Protein AF-A0A967B9S0-F1 (afdb_monomer_lite)

pLDDT: mean 87.04, std 10.01, range [45.41, 95.56]

Organism: NCBI:txid2716691

Secondary structure (DSSP, 8-state):
---TT--EEEE--SSSS-EEEEGGGEEEEEE-TTS-EEEEESSSPPEEESS-HHHHHHHTTPPPPP--

Structure (mmCIF, N/CA/C/O backbone):
data_AF-A0A967B9S0-F1
#
_entry.id   AF-A0A967B9S0-F1
#
loop_
_atom_site.group_PDB
_atom_site.id
_atom_site.type_symbol
_atom_site.label_atom_id
_atom_site.label_alt_id
_atom_site.label_comp_id
_atom_site.label_asym_id
_atom_site.label_entity_id
_atom_site.label_seq_id
_atom_site.pdbx_PDB_ins_code
_atom_site.Cartn_x
_atom_site.Cartn_y
_atom_site.Cartn_z
_atom_site.occupancy
_atom_site.B_iso_or_equiv
_atom_site.auth_seq_id
_atom_site.auth_comp_id
_atom_site.auth_asym_id
_atom_site.auth_atom_id
_atom_site.pdbx_PDB_model_num
ATOM 1 N N . MET A 1 1 ? 12.716 1.296 -21.088 1.00 45.41 1 MET A N 1
ATOM 2 C CA . MET A 1 1 ? 11.295 1.165 -21.460 1.00 45.41 1 MET A CA 1
ATOM 3 C C . MET A 1 1 ? 10.537 1.870 -20.357 1.00 45.41 1 MET A C 1
ATOM 5 O O . MET A 1 1 ? 10.663 1.435 -19.221 1.00 45.41 1 MET A O 1
ATOM 9 N N . GLU A 1 2 ? 9.938 3.029 -20.628 1.00 51.31 2 GLU A N 1
ATOM 10 C CA . GLU A 1 2 ? 9.142 3.718 -19.607 1.00 51.31 2 GLU A CA 1
ATOM 11 C C . GLU A 1 2 ? 7.941 2.838 -19.262 1.00 51.31 2 GLU A C 1
ATOM 13 O O . GLU A 1 2 ?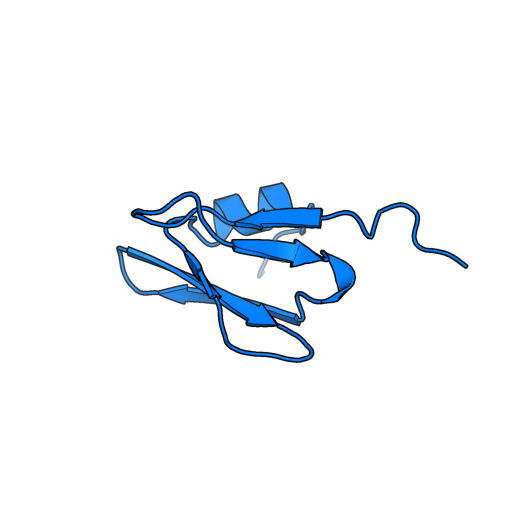 7.188 2.426 -20.145 1.00 51.31 2 GLU A O 1
ATOM 18 N N . ASP A 1 3 ? 7.809 2.488 -17.985 1.00 60.06 3 ASP A N 1
ATOM 19 C CA . ASP A 1 3 ? 6.635 1.783 -17.492 1.00 60.06 3 ASP A CA 1
ATOM 20 C C . ASP A 1 3 ? 5.481 2.788 -17.445 1.00 60.06 3 ASP A C 1
ATOM 22 O O . ASP A 1 3 ? 5.369 3.605 -16.529 1.00 60.06 3 ASP A O 1
ATOM 26 N N . HIS A 1 4 ? 4.636 2.765 -18.475 1.00 57.34 4 HIS A N 1
ATOM 27 C CA . HIS A 1 4 ? 3.493 3.668 -18.623 1.00 57.34 4 HIS A CA 1
ATOM 28 C C . HIS A 1 4 ? 2.438 3.529 -17.500 1.00 57.34 4 HIS A C 1
ATOM 30 O O . HIS A 1 4 ? 1.449 4.263 -17.498 1.00 57.34 4 HIS A O 1
ATOM 36 N N . ASN A 1 5 ? 2.641 2.629 -16.528 1.00 68.50 5 ASN A N 1
ATOM 37 C CA . ASN A 1 5 ? 1.797 2.464 -15.347 1.00 68.50 5 ASN A CA 1
ATOM 38 C C . ASN A 1 5 ? 2.356 3.075 -14.052 1.00 68.50 5 ASN A C 1
ATOM 40 O O . ASN A 1 5 ? 1.701 2.940 -13.008 1.00 68.50 5 ASN A O 1
ATOM 44 N N . ASP A 1 6 ? 3.489 3.790 -14.087 1.00 85.25 6 ASP A N 1
ATOM 45 C CA . ASP A 1 6 ? 4.000 4.517 -12.917 1.00 85.25 6 ASP A CA 1
ATOM 46 C C . ASP A 1 6 ? 3.226 5.818 -12.635 1.00 85.25 6 ASP A C 1
ATOM 48 O O . ASP A 1 6 ? 3.736 6.939 -12.710 1.00 85.25 6 ASP A O 1
ATOM 52 N N . ASN A 1 7 ? 1.950 5.651 -12.315 1.00 89.75 7 ASN A N 1
ATOM 53 C CA . ASN A 1 7 ? 1.057 6.716 -11.898 1.00 89.75 7 ASN A CA 1
ATOM 54 C C . ASN A 1 7 ? 1.008 6.823 -10.371 1.00 89.75 7 ASN A C 1
ATOM 56 O O . ASN A 1 7 ? 1.415 5.920 -9.630 1.00 89.75 7 ASN A O 1
ATOM 60 N N . PHE A 1 8 ? 0.468 7.941 -9.895 1.00 91.44 8 PHE A N 1
ATOM 61 C CA . PHE A 1 8 ? 0.135 8.084 -8.487 1.00 91.44 8 PHE A CA 1
ATOM 62 C C . PHE A 1 8 ? -1.074 7.222 -8.118 1.00 91.44 8 PHE A C 1
ATOM 64 O O . PHE A 1 8 ? -2.029 7.098 -8.885 1.00 91.44 8 PHE A O 1
ATOM 71 N N . ILE A 1 9 ? -1.043 6.672 -6.910 1.00 90.94 9 ILE A N 1
ATOM 72 C CA . ILE A 1 9 ? -2.168 6.011 -6.260 1.00 90.94 9 ILE A CA 1
ATOM 73 C C . ILE A 1 9 ? -2.420 6.672 -4.905 1.00 90.94 9 ILE A C 1
ATOM 75 O O . ILE A 1 9 ? -1.484 6.955 -4.154 1.00 90.94 9 ILE A O 1
ATOM 79 N N . LEU A 1 10 ? -3.692 6.929 -4.596 1.00 91.31 10 LEU A N 1
ATOM 80 C CA . LEU A 1 10 ? -4.104 7.393 -3.278 1.00 91.31 10 LEU A CA 1
ATOM 81 C C . LEU A 1 10 ? -4.330 6.189 -2.365 1.00 91.31 10 LEU A C 1
ATOM 83 O O . LEU A 1 10 ? -5.237 5.388 -2.579 1.00 91.31 10 LEU A O 1
ATOM 87 N N . ILE A 1 11 ? -3.504 6.081 -1.336 1.00 90.62 11 ILE A N 1
ATOM 88 C CA . ILE A 1 11 ? -3.617 5.076 -0.289 1.00 90.62 11 ILE A CA 1
ATOM 89 C C . ILE A 1 11 ? -4.504 5.644 0.822 1.00 90.62 11 ILE A C 1
ATOM 91 O O . ILE A 1 11 ? -4.120 6.639 1.441 1.00 90.62 11 ILE A O 1
ATOM 95 N N . PRO A 1 12 ? -5.675 5.052 1.108 1.00 88.62 12 PRO A N 1
ATOM 96 C CA . PRO A 1 12 ? -6.610 5.619 2.070 1.00 88.62 12 PRO A CA 1
ATOM 97 C C . PRO A 1 12 ? -6.063 5.532 3.497 1.00 88.62 12 PRO A C 1
ATOM 99 O O . PRO A 1 12 ? -5.389 4.573 3.871 1.00 88.62 12 PRO A O 1
ATOM 102 N N . ALA A 1 13 ? -6.401 6.516 4.322 1.00 85.19 13 ALA A N 1
ATOM 103 C CA . ALA A 1 13 ? -6.170 6.484 5.761 1.00 85.19 13 ALA A CA 1
ATOM 104 C C . ALA A 1 13 ? -7.504 6.598 6.503 1.00 85.19 13 ALA A C 1
ATOM 106 O O . ALA A 1 13 ? -8.514 7.011 5.933 1.00 85.19 13 ALA A O 1
ATOM 107 N N . LYS A 1 14 ? -7.504 6.258 7.797 1.00 80.25 14 LYS A N 1
ATOM 108 C CA . LYS A 1 14 ? -8.696 6.350 8.659 1.00 80.25 14 LYS A CA 1
ATOM 109 C C . LYS A 1 14 ? -9.238 7.783 8.747 1.00 80.25 14 LYS A C 1
ATOM 111 O O . LYS A 1 14 ? -10.439 7.976 8.894 1.00 80.25 14 LYS A O 1
ATOM 116 N N . SER A 1 15 ? -8.356 8.776 8.644 1.00 78.94 15 SER A N 1
ATOM 117 C CA . SER A 1 15 ? -8.674 10.204 8.630 1.00 78.94 15 SER A CA 1
ATOM 118 C C . SER A 1 15 ? -7.691 10.971 7.733 1.00 78.94 15 SER A C 1
ATOM 120 O O . SER A 1 15 ? -6.604 10.480 7.433 1.00 78.94 15 SER A O 1
ATOM 122 N N . GLY A 1 16 ? -8.069 12.175 7.283 1.00 75.56 16 GLY A N 1
ATOM 123 C CA . GLY A 1 16 ? -7.150 13.093 6.590 1.00 75.56 16 GLY A CA 1
ATOM 124 C C . GLY A 1 16 ? -6.873 12.805 5.107 1.00 75.56 16 GLY A C 1
ATOM 125 O O . GLY A 1 16 ? -5.895 13.309 4.572 1.00 75.56 16 GLY A O 1
ATOM 126 N N . GLY A 1 17 ? -7.708 12.013 4.426 1.00 80.56 17 GLY A N 1
ATOM 127 C CA . GLY A 1 17 ? -7.649 11.824 2.966 1.00 80.56 17 GLY A CA 1
ATOM 1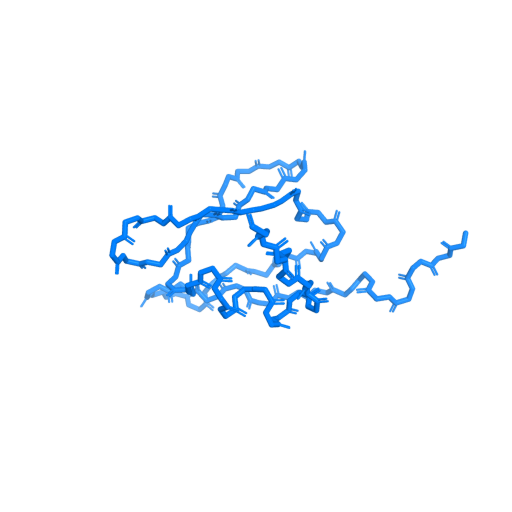28 C C . GLY A 1 17 ? -6.667 10.756 2.466 1.00 80.56 17 GLY A C 1
ATOM 129 O O . GLY A 1 17 ? -6.934 10.153 1.431 1.00 80.56 17 GLY A O 1
ATOM 130 N N . GLY A 1 18 ? -5.605 10.444 3.217 1.00 87.50 18 GLY A N 1
ATOM 131 C CA . GLY A 1 18 ? -4.653 9.374 2.885 1.00 87.50 18 GLY A CA 1
ATOM 132 C C . GLY A 1 18 ? -3.291 9.862 2.389 1.00 87.50 18 GLY A C 1
ATOM 133 O O . GLY A 1 18 ? -2.927 11.020 2.576 1.00 87.50 18 GLY A O 1
ATOM 134 N N . ALA A 1 19 ? -2.521 8.964 1.773 1.00 89.06 19 ALA A N 1
ATOM 135 C CA . ALA A 1 19 ? -1.197 9.246 1.221 1.00 89.06 19 ALA A CA 1
ATOM 136 C C . ALA A 1 19 ? -1.185 9.028 -0.295 1.00 89.06 19 ALA A C 1
ATOM 138 O O . ALA A 1 19 ? -1.486 7.935 -0.772 1.00 89.06 19 ALA A O 1
ATOM 139 N N . LEU A 1 20 ? -0.815 10.056 -1.057 1.00 91.31 20 LEU A N 1
ATOM 140 C CA . LEU A 1 20 ? -0.613 9.941 -2.499 1.00 91.31 20 LEU A CA 1
ATOM 141 C C . LEU A 1 20 ? 0.826 9.487 -2.768 1.00 91.31 20 LEU A C 1
ATOM 143 O O . LEU A 1 20 ? 1.771 10.202 -2.439 1.00 91.31 20 LEU A O 1
ATOM 147 N N . VAL A 1 21 ? 1.003 8.302 -3.352 1.00 91.12 21 VAL A N 1
ATOM 148 C CA . VAL A 1 21 ? 2.328 7.703 -3.594 1.00 91.12 21 VAL A CA 1
ATOM 149 C C . VAL A 1 21 ? 2.484 7.306 -5.057 1.00 91.12 21 VAL A C 1
ATOM 151 O O . VAL A 1 21 ? 1.502 6.959 -5.711 1.00 91.12 21 VAL A O 1
ATOM 154 N N . ARG A 1 22 ? 3.711 7.338 -5.593 1.00 91.31 22 ARG A N 1
ATOM 155 C CA . ARG A 1 22 ? 3.994 6.721 -6.899 1.00 91.31 22 ARG A CA 1
ATOM 156 C C . ARG A 1 22 ? 3.966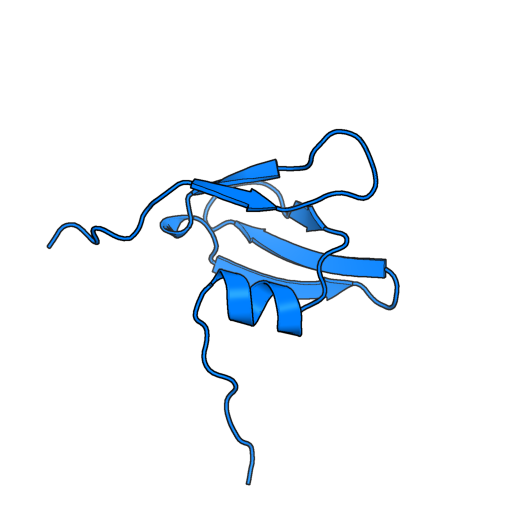 5.205 -6.767 1.00 91.31 22 ARG A C 1
ATOM 158 O O . ARG A 1 22 ? 4.568 4.666 -5.839 1.00 91.31 22 ARG A O 1
ATOM 165 N N . ARG A 1 23 ? 3.323 4.521 -7.715 1.00 91.00 23 ARG A N 1
ATOM 166 C CA . ARG A 1 23 ? 3.281 3.052 -7.747 1.00 91.00 23 ARG A CA 1
ATOM 167 C C . ARG A 1 23 ? 4.675 2.429 -7.781 1.00 91.00 23 ARG A C 1
ATOM 169 O O . ARG A 1 23 ? 4.914 1.496 -7.024 1.00 91.00 23 ARG A O 1
ATOM 176 N N . SER A 1 24 ? 5.604 2.985 -8.561 1.00 90.75 24 SER A N 1
ATOM 177 C CA . SER A 1 24 ? 6.994 2.503 -8.638 1.00 90.75 24 SER A CA 1
ATOM 178 C C . SER A 1 24 ? 7.760 2.595 -7.320 1.00 90.75 24 SER A C 1
ATOM 180 O O . SER A 1 24 ? 8.771 1.920 -7.145 1.00 90.75 24 SER A O 1
ATOM 182 N N . GLN A 1 25 ? 7.295 3.426 -6.387 1.00 92.31 25 GLN A N 1
ATOM 183 C CA . GLN A 1 25 ? 7.920 3.593 -5.082 1.00 92.31 25 GLN A CA 1
ATOM 184 C C . GLN A 1 25 ? 7.376 2.613 -4.045 1.00 92.31 25 GLN A C 1
ATOM 186 O O . GLN A 1 25 ? 7.886 2.606 -2.934 1.00 92.31 25 GLN A O 1
ATOM 191 N N . ILE A 1 26 ? 6.372 1.789 -4.349 1.00 93.06 26 ILE A N 1
ATOM 192 C CA . ILE A 1 26 ? 5.870 0.780 -3.412 1.00 93.06 26 ILE A CA 1
ATOM 193 C C . ILE A 1 26 ? 6.744 -0.472 -3.527 1.00 93.06 26 ILE A C 1
ATOM 195 O O . ILE A 1 26 ? 6.727 -1.165 -4.538 1.00 93.06 26 ILE A O 1
ATOM 199 N N . ALA A 1 27 ? 7.483 -0.781 -2.465 1.00 94.31 27 ALA A N 1
ATOM 200 C CA . ALA A 1 27 ? 8.323 -1.975 -2.376 1.00 94.31 27 ALA A CA 1
ATOM 201 C C . ALA A 1 27 ? 7.543 -3.221 -1.919 1.00 94.31 27 ALA A C 1
ATOM 203 O O . ALA A 1 27 ? 7.983 -4.348 -2.130 1.00 94.31 27 ALA A O 1
ATOM 204 N N . GLY A 1 28 ? 6.389 -3.033 -1.275 1.00 94.25 28 GLY A N 1
ATOM 205 C CA . GLY A 1 28 ? 5.521 -4.118 -0.828 1.00 94.25 28 GLY A CA 1
ATOM 206 C C . GLY A 1 28 ? 4.586 -3.681 0.291 1.00 94.25 28 GLY A C 1
ATOM 207 O O . GLY A 1 28 ? 4.458 -2.495 0.588 1.00 94.25 28 GLY A O 1
ATOM 208 N N . GLY A 1 29 ? 3.946 -4.645 0.947 1.00 94.00 29 GLY A N 1
ATOM 209 C CA . GLY A 1 29 ? 3.118 -4.372 2.114 1.00 94.00 29 GLY A CA 1
ATOM 210 C C . GLY A 1 29 ? 2.770 -5.627 2.903 1.00 94.00 29 GLY A C 1
ATOM 211 O O . GLY A 1 29 ? 2.927 -6.747 2.421 1.00 94.00 29 GLY A O 1
ATOM 212 N N . ARG A 1 30 ? 2.296 -5.433 4.134 1.00 95.31 30 ARG A N 1
ATOM 213 C CA . ARG A 1 30 ? 1.803 -6.506 5.010 1.00 95.31 30 ARG A CA 1
ATOM 214 C C . ARG A 1 30 ? 0.578 -6.065 5.802 1.00 95.31 30 ARG A C 1
ATOM 216 O O . ARG A 1 30 ? 0.338 -4.871 5.962 1.00 95.31 30 ARG A O 1
ATOM 223 N N . ALA A 1 31 ? -0.172 -7.025 6.332 1.00 95.56 31 ALA A N 1
ATOM 224 C CA . ALA A 1 31 ? -1.298 -6.734 7.213 1.00 95.56 31 ALA A CA 1
ATOM 225 C C . ALA A 1 31 ? -0.838 -6.004 8.489 1.00 95.56 31 ALA A C 1
ATOM 227 O O . ALA A 1 31 ? 0.244 -6.278 9.015 1.00 95.56 31 ALA A O 1
ATOM 228 N N . ASN A 1 32 ? -1.678 -5.098 8.991 1.00 92.31 32 ASN A N 1
ATOM 229 C CA . ASN A 1 32 ? -1.472 -4.357 10.236 1.00 92.31 32 ASN A CA 1
ATOM 230 C C . ASN A 1 32 ? -2.479 -4.805 11.307 1.00 92.31 32 ASN A C 1
ATOM 232 O O . ASN A 1 32 ? -3.317 -4.024 11.764 1.00 92.31 32 ASN A O 1
ATOM 236 N N . GLY A 1 33 ? -2.460 -6.094 11.652 1.00 86.12 33 GLY A N 1
ATOM 237 C CA . GLY A 1 33 ? -3.483 -6.675 12.525 1.00 86.12 33 GLY A CA 1
ATOM 238 C C . GLY A 1 33 ? -4.888 -6.523 11.925 1.00 86.12 33 GLY A C 1
ATOM 239 O O . GLY A 1 33 ? -5.083 -6.799 10.744 1.00 86.12 33 GLY A O 1
ATOM 240 N N . GLY A 1 34 ? -5.857 -6.083 12.735 1.00 79.38 34 GLY A N 1
ATOM 241 C CA . GLY A 1 34 ? -7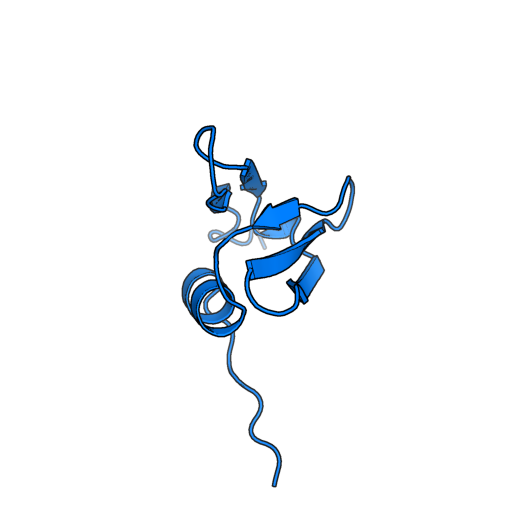.257 -5.906 12.320 1.00 79.38 34 GLY A CA 1
ATOM 242 C C . GLY A 1 34 ? -7.601 -4.557 11.674 1.00 79.38 34 GLY A C 1
ATOM 243 O O . GLY A 1 34 ? -8.727 -4.382 11.225 1.00 79.38 34 GLY A O 1
ATOM 244 N N . GLU A 1 35 ? -6.667 -3.602 11.620 1.00 81.25 35 GLU A N 1
ATOM 245 C CA . GLU A 1 35 ? -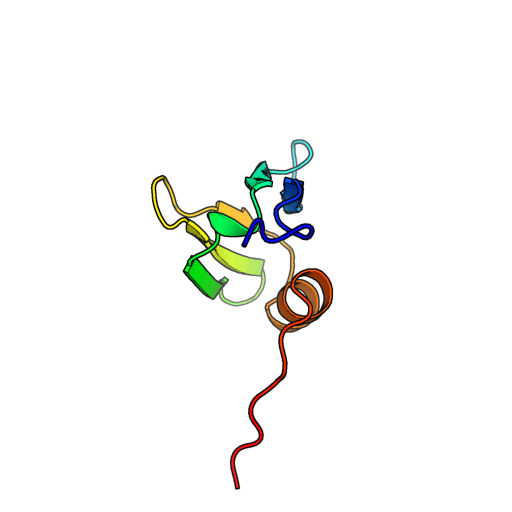6.963 -2.200 11.260 1.00 81.25 35 GLU A CA 1
ATOM 246 C C . GLU A 1 35 ? -6.578 -1.828 9.813 1.00 81.25 35 GLU A C 1
ATOM 248 O O . GLU A 1 35 ? -6.727 -0.672 9.420 1.00 81.25 35 GLU A O 1
ATOM 253 N N . GLY A 1 36 ? -6.068 -2.776 9.015 1.00 92.44 36 GLY A N 1
ATOM 254 C CA . GLY A 1 36 ? -5.684 -2.552 7.616 1.00 92.44 36 GLY A CA 1
ATOM 255 C C . GLY A 1 36 ? -4.299 -3.104 7.283 1.00 92.44 36 GLY A C 1
ATOM 256 O O . GLY A 1 36 ? -4.018 -4.282 7.525 1.00 92.44 36 GLY A O 1
ATOM 257 N N . ALA A 1 37 ? -3.427 -2.273 6.716 1.00 95.12 37 ALA A N 1
ATOM 258 C CA . ALA A 1 37 ? -2.114 -2.687 6.230 1.00 95.12 37 ALA A CA 1
ATOM 259 C C . ALA A 1 37 ? -1.026 -1.621 6.425 1.00 95.12 37 ALA A C 1
ATOM 261 O O . ALA A 1 37 ? -1.286 -0.448 6.694 1.00 95.12 37 ALA A O 1
ATOM 262 N N . ILE A 1 38 ? 0.218 -2.069 6.283 1.00 94.31 38 ILE A N 1
ATOM 263 C CA . ILE A 1 38 ? 1.417 -1.239 6.204 1.00 94.31 38 ILE A CA 1
ATOM 264 C C . ILE A 1 38 ? 1.989 -1.411 4.798 1.00 94.31 38 ILE A C 1
ATOM 266 O O . ILE A 1 38 ? 2.272 -2.539 4.393 1.00 94.31 38 ILE A O 1
ATOM 270 N N . LEU A 1 39 ? 2.172 -0.309 4.076 1.00 94.38 39 LEU A N 1
ATOM 271 C CA . LEU A 1 39 ? 2.884 -0.249 2.801 1.00 94.38 39 LEU A CA 1
ATOM 272 C C . LEU A 1 39 ? 4.320 0.217 3.030 1.00 94.38 39 LEU A C 1
ATOM 274 O O . LEU A 1 39 ? 4.568 1.200 3.731 1.00 94.38 39 LEU A O 1
ATOM 278 N N . TYR A 1 40 ? 5.259 -0.478 2.404 1.00 94.69 40 TYR A N 1
ATOM 279 C CA . TYR A 1 40 ? 6.672 -0.137 2.409 1.00 94.69 40 TYR A CA 1
ATOM 280 C C . TYR A 1 40 ? 7.001 0.647 1.151 1.00 94.69 40 TYR A C 1
ATOM 282 O O . TYR A 1 40 ? 6.721 0.184 0.044 1.00 94.69 40 TYR A O 1
ATOM 290 N N . LEU A 1 41 ? 7.604 1.820 1.321 1.00 93.12 41 LEU A N 1
ATOM 291 C CA . LEU A 1 41 ? 8.129 2.593 0.205 1.00 93.12 41 LEU A CA 1
ATOM 292 C C . LEU A 1 41 ? 9.605 2.243 -0.024 1.00 93.12 41 LEU A C 1
ATOM 294 O O . LEU A 1 41 ? 10.342 2.022 0.934 1.00 93.12 41 LEU A O 1
ATOM 298 N N . ALA A 1 42 ? 10.033 2.197 -1.285 1.00 92.94 42 ALA A N 1
ATOM 299 C CA . ALA A 1 42 ? 11.408 1.919 -1.695 1.00 92.94 42 ALA A CA 1
ATOM 300 C C . ALA A 1 42 ? 12.382 2.969 -1.139 1.00 92.94 42 ALA A C 1
ATOM 302 O O . ALA A 1 42 ? 13.484 2.640 -0.707 1.00 92.94 42 ALA A O 1
ATOM 303 N N . SER A 1 43 ? 11.940 4.227 -1.092 1.00 85.25 43 SER A N 1
ATOM 304 C CA . SER A 1 43 ? 12.597 5.299 -0.354 1.00 85.25 43 SER A CA 1
ATOM 305 C C . SER A 1 43 ? 11.551 6.111 0.403 1.00 85.25 43 SER A C 1
ATOM 307 O O . SER A 1 43 ? 10.658 6.693 -0.213 1.00 85.25 43 SER A O 1
ATOM 309 N N . GLY A 1 44 ? 11.643 6.140 1.734 1.00 84.00 44 GLY A N 1
ATOM 310 C CA . GLY A 1 44 ? 10.755 6.934 2.583 1.00 84.00 44 GLY A CA 1
ATOM 311 C C . GLY A 1 44 ? 10.136 6.158 3.750 1.00 84.00 44 GLY A C 1
ATOM 312 O O . GLY A 1 44 ? 10.506 5.011 4.013 1.00 84.00 44 GLY A O 1
ATOM 313 N N . PRO A 1 45 ? 9.213 6.797 4.487 1.00 88.12 45 PRO A N 1
ATOM 314 C CA . PRO A 1 45 ? 8.538 6.170 5.614 1.00 88.12 45 PRO A CA 1
ATOM 315 C C . PRO A 1 45 ? 7.560 5.084 5.152 1.00 88.12 45 PRO A C 1
ATOM 317 O O . PRO A 1 45 ? 7.042 5.109 4.036 1.00 88.12 45 PRO A O 1
ATOM 320 N N . SER A 1 46 ? 7.262 4.146 6.051 1.00 91.62 46 SER A N 1
ATOM 321 C CA . SER A 1 46 ? 6.136 3.230 5.853 1.00 91.62 46 SER A CA 1
ATOM 322 C C . SER A 1 46 ? 4.811 3.989 5.942 1.00 91.62 46 SER A C 1
ATOM 324 O O . SER A 1 46 ? 4.645 4.859 6.799 1.00 91.62 46 SER A O 1
ATOM 326 N N . VAL A 1 47 ? 3.859 3.631 5.085 1.00 91.69 47 VAL A N 1
ATOM 327 C CA . VAL A 1 47 ? 2.517 4.220 5.058 1.00 91.69 47 VAL A CA 1
ATOM 328 C C . VAL A 1 47 ? 1.543 3.269 5.739 1.00 91.69 47 VAL A C 1
ATOM 330 O O . VAL A 1 47 ? 1.416 2.110 5.347 1.00 91.69 47 VAL A O 1
ATOM 333 N N . TYR A 1 48 ? 0.834 3.765 6.749 1.00 91.00 48 TYR A N 1
ATOM 334 C CA . TYR A 1 48 ? -0.233 3.030 7.421 1.00 91.00 48 TYR A CA 1
ATOM 335 C C . TYR A 1 48 ? -1.561 3.336 6.741 1.00 91.00 48 TYR A C 1
ATOM 337 O O . TYR A 1 48 ? -1.900 4.499 6.521 1.00 91.00 48 TYR A O 1
ATOM 345 N N . THR A 1 49 ? -2.312 2.293 6.409 1.00 92.44 49 THR A N 1
ATOM 346 C CA . THR A 1 49 ? -3.561 2.407 5.658 1.00 92.44 49 THR A CA 1
ATOM 347 C C . THR A 1 49 ? -4.653 1.556 6.276 1.00 92.44 49 THR A C 1
ATOM 349 O O . THR A 1 49 ? -4.384 0.522 6.883 1.00 92.44 49 THR A O 1
ATOM 352 N N . THR A 1 50 ? -5.895 1.990 6.088 1.00 93.00 50 THR A N 1
ATOM 353 C CA . THR A 1 50 ? -7.086 1.198 6.410 1.00 93.00 50 THR A CA 1
ATOM 354 C C . THR A 1 50 ? -7.428 0.177 5.329 1.00 93.00 50 THR A C 1
ATOM 356 O O . THR A 1 50 ? -8.275 -0.683 5.556 1.00 93.00 50 THR A O 1
ATOM 359 N N . ALA A 1 51 ? -6.778 0.234 4.161 1.00 93.12 51 ALA A N 1
ATOM 360 C CA . ALA A 1 51 ? -6.931 -0.794 3.143 1.00 93.12 51 ALA A CA 1
ATOM 361 C C . ALA A 1 51 ? -6.323 -2.117 3.626 1.00 93.12 51 ALA A C 1
ATOM 363 O O . ALA A 1 51 ? -5.214 -2.163 4.158 1.00 93.12 51 ALA A O 1
ATOM 364 N N . THR A 1 52 ? -7.048 -3.209 3.419 1.00 93.69 52 THR A N 1
ATOM 365 C CA . THR A 1 52 ? -6.553 -4.562 3.689 1.00 93.69 52 THR A CA 1
ATOM 366 C C . THR A 1 52 ? -5.588 -5.022 2.594 1.00 93.69 52 THR A C 1
ATOM 368 O O . THR A 1 52 ? -5.595 -4.496 1.481 1.00 93.69 52 THR A O 1
ATOM 371 N N . ILE A 1 53 ? -4.771 -6.045 2.870 1.00 93.75 53 ILE A N 1
ATOM 372 C CA . ILE A 1 53 ? -3.847 -6.598 1.864 1.00 93.75 53 ILE A CA 1
ATOM 373 C C . ILE A 1 53 ? -4.557 -7.084 0.588 1.00 93.75 53 ILE A C 1
ATOM 375 O O . ILE A 1 53 ? -4.063 -6.760 -0.490 1.00 93.75 53 ILE A O 1
ATOM 379 N N . PRO A 1 54 ? -5.710 -7.782 0.648 1.00 92.12 54 PRO A N 1
ATOM 380 C CA . PRO A 1 54 ? -6.460 -8.130 -0.559 1.00 92.12 54 PRO A CA 1
ATOM 381 C C . PRO A 1 54 ? -6.883 -6.917 -1.401 1.00 92.12 54 PRO A C 1
ATOM 383 O O . PRO A 1 54 ? -6.716 -6.938 -2.615 1.00 92.12 54 PRO A O 1
ATOM 386 N N . GLN A 1 55 ? -7.359 -5.839 -0.768 1.00 91.81 55 GLN A N 1
ATOM 387 C CA . GLN A 1 55 ? -7.733 -4.606 -1.477 1.00 91.81 55 GLN A CA 1
ATOM 388 C C . GLN A 1 55 ? -6.515 -3.924 -2.110 1.00 91.81 55 GLN A C 1
ATOM 390 O O . GLN A 1 55 ? -6.565 -3.490 -3.256 1.00 91.81 55 GLN A O 1
ATOM 395 N N . LEU A 1 56 ? -5.391 -3.864 -1.388 1.00 92.19 56 LEU A N 1
ATOM 396 C CA . LEU A 1 56 ? -4.139 -3.340 -1.935 1.00 92.19 56 LEU A CA 1
ATOM 397 C C . LEU A 1 56 ? -3.636 -4.175 -3.118 1.00 92.19 56 LEU A C 1
ATOM 399 O O . LEU A 1 56 ? -3.131 -3.609 -4.083 1.00 92.19 56 LEU A O 1
ATOM 403 N N . ALA A 1 57 ? -3.785 -5.500 -3.066 1.00 91.56 57 ALA A N 1
ATOM 404 C CA . ALA A 1 57 ? -3.419 -6.374 -4.173 1.00 91.56 57 ALA A CA 1
ATOM 405 C C . ALA A 1 57 ? -4.245 -6.058 -5.428 1.00 91.56 57 ALA A C 1
ATOM 407 O O . ALA A 1 57 ? -3.671 -5.926 -6.506 1.00 91.56 57 ALA A O 1
ATOM 408 N N . GLU A 1 58 ? -5.555 -5.848 -5.287 1.00 90.69 58 GLU A N 1
ATOM 409 C CA . GLU A 1 58 ? -6.423 -5.418 -6.389 1.00 90.69 58 GLU A CA 1
ATOM 410 C C . GLU A 1 58 ? -5.992 -4.055 -6.949 1.00 90.69 58 GLU A C 1
ATOM 412 O O . GLU A 1 58 ? -5.777 -3.912 -8.154 1.00 90.69 58 GLU A O 1
ATOM 417 N N . TYR A 1 59 ? -5.752 -3.071 -6.078 1.00 87.94 59 TYR A N 1
ATOM 418 C CA . TYR A 1 59 ? -5.304 -1.742 -6.495 1.00 87.94 59 TYR A CA 1
ATOM 419 C C . TYR A 1 59 ? -3.956 -1.743 -7.209 1.00 87.94 59 TYR A C 1
ATOM 421 O O . TYR A 1 59 ? -3.703 -0.871 -8.037 1.00 87.94 59 TYR A O 1
ATOM 429 N N . LEU A 1 60 ? -3.070 -2.677 -6.879 1.00 88.75 60 LEU A N 1
ATOM 430 C CA . LEU A 1 60 ? -1.751 -2.794 -7.494 1.00 88.75 60 LEU A CA 1
ATOM 431 C C . LEU A 1 60 ? -1.730 -3.795 -8.657 1.00 88.75 60 LEU A C 1
ATOM 433 O O . LEU A 1 60 ? -0.674 -4.004 -9.246 1.00 88.75 60 LEU A O 1
ATOM 437 N N . GLY A 1 61 ? -2.871 -4.407 -9.004 1.00 89.44 61 GLY A N 1
ATOM 438 C CA . GLY A 1 61 ? -2.938 -5.447 -10.033 1.00 89.44 61 GLY A CA 1
ATOM 439 C C . GLY A 1 61 ? -2.082 -6.674 -9.699 1.00 89.44 61 GLY A C 1
ATOM 440 O O . GLY A 1 61 ? -1.599 -7.363 -10.599 1.00 89.44 61 GLY A O 1
ATOM 441 N N . ALA A 1 62 ? -1.845 -6.926 -8.411 1.00 90.44 62 ALA A N 1
ATOM 442 C CA . ALA A 1 62 ? -1.010 -8.018 -7.945 1.00 90.44 62 ALA A CA 1
ATOM 443 C C . ALA A 1 62 ? -1.744 -9.358 -8.072 1.00 90.44 62 ALA A C 1
ATOM 445 O O . ALA A 1 62 ? -2.954 -9.462 -7.867 1.00 90.44 62 ALA A O 1
ATOM 446 N N . ARG A 1 63 ? -0.988 -10.418 -8.367 1.00 88.94 63 ARG A N 1
ATOM 447 C CA . ARG A 1 63 ? -1.510 -11.788 -8.373 1.00 88.94 63 ARG A CA 1
ATOM 448 C C . ARG A 1 63 ? -1.285 -12.430 -7.014 1.00 88.94 63 ARG A C 1
ATOM 450 O O . ARG A 1 63 ? -0.188 -12.354 -6.462 1.00 88.94 63 ARG A O 1
ATOM 457 N N . LYS A 1 64 ? -2.310 -13.103 -6.495 1.00 87.25 64 LYS A N 1
ATOM 458 C CA . LYS A 1 64 ? -2.158 -13.975 -5.331 1.00 87.25 64 LYS A CA 1
ATOM 459 C C . LYS A 1 64 ? -1.387 -15.221 -5.764 1.00 87.25 64 LYS A C 1
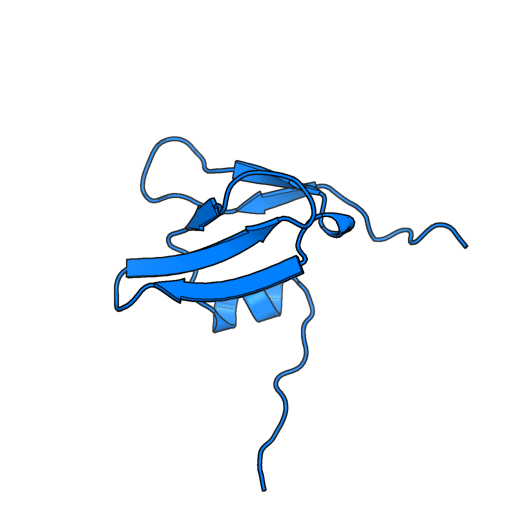ATOM 461 O O . LYS A 1 64 ? -1.798 -15.894 -6.703 1.00 87.25 64 LYS A O 1
ATOM 466 N N . ALA A 1 65 ? -0.282 -15.516 -5.087 1.00 88.38 65 ALA A N 1
ATOM 467 C CA . ALA A 1 65 ? 0.386 -16.798 -5.250 1.00 88.38 65 ALA A CA 1
ATOM 468 C C . ALA A 1 65 ? -0.493 -17.898 -4.636 1.00 88.38 65 ALA A C 1
ATOM 470 O O . ALA A 1 65 ? -0.905 -17.791 -3.477 1.00 88.38 65 ALA A O 1
ATOM 471 N N . GLU A 1 66 ? -0.798 -18.931 -5.416 1.00 85.94 66 GLU A N 1
ATOM 472 C CA . GLU A 1 66 ? -1.420 -20.146 -4.899 1.00 85.94 66 GLU A CA 1
ATOM 473 C C . GLU A 1 66 ? -0.336 -21.010 -4.256 1.00 85.94 66 GLU A C 1
ATOM 475 O O . GLU A 1 66 ? 0.744 -21.190 -4.819 1.00 85.94 66 GLU A O 1
ATOM 480 N N . ILE A 1 67 ? -0.610 -21.495 -3.048 1.00 83.75 67 ILE A N 1
ATOM 481 C CA . ILE A 1 67 ? 0.264 -22.431 -2.344 1.00 83.75 67 ILE A CA 1
ATOM 482 C C . ILE A 1 67 ? -0.424 -23.790 -2.448 1.00 83.75 67 ILE A C 1
ATOM 484 O O . ILE A 1 67 ? -1.588 -23.901 -2.057 1.00 83.75 67 ILE A O 1
ATOM 488 N N . ALA A 1 68 ? 0.274 -24.755 -3.051 1.00 73.81 68 ALA A N 1
ATOM 489 C CA . ALA A 1 68 ? -0.172 -26.140 -3.183 1.00 73.81 68 ALA A CA 1
ATOM 490 C C . ALA A 1 68 ? -0.140 -26.878 -1.838 1.00 73.81 68 ALA A C 1
ATOM 492 O O . ALA A 1 68 ? 0.745 -26.551 -1.012 1.00 73.81 68 ALA A O 1
#

Sequence (68 aa):
MEDHNDNFILIPAKSGGGALVRRSQIAGGRANGGEGAILYLASGPSVYTTATIPQLAEYLGARKAEIA

Radius of gyration: 12.38 Å; chains: 1; bounding box: 21×39×34 Å

Foldseek 3Di:
DPPPQQDWDAAAAPDDRGDTDGLVQFPAWDAPPQQAIWTHGVDDDIGDGSHHPVRVCVVSVHDDDDDD